Protein AF-A0A127EY31-F1 (afdb_monomer_lite)

pLDDT: mean 77.35, std 19.74, range [36.28, 97.44]

Secondary structure (DSSP, 8-state):
--TTGGGG-TTTHHHHHHHHHHHHHHHHHHTT-GGGS-HHHHHHHHHHHHHHHHHHHHH-SSPPP-S---TT-S--HHHHHHHHHHHHHHTT--HHHHHHHHH--TTSS----------------------

Structure (mmCIF, N/CA/C/O backbone):
data_AF-A0A127EY31-F1
#
_entry.id   AF-A0A127EY31-F1
#
loop_
_atom_site.group_PDB
_atom_site.id
_atom_site.type_symbol
_atom_site.label_atom_id
_atom_site.label_alt_id
_atom_site.label_comp_id
_atom_site.label_asym_id
_atom_site.label_entity_id
_atom_site.label_seq_id
_atom_site.pdbx_PDB_ins_code
_atom_site.Cartn_x
_atom_site.Cartn_y
_atom_site.Cartn_z
_atom_site.occupancy
_atom_site.B_iso_or_equiv
_atom_site.auth_seq_id
_atom_site.auth_comp_id
_atom_site.auth_asym_id
_atom_site.auth_atom_id
_atom_site.pdbx_PDB_model_num
ATOM 1 N N . MET A 1 1 ? -8.686 -14.228 -26.913 1.00 45.06 1 MET A N 1
ATOM 2 C CA . MET A 1 1 ? -8.508 -15.195 -25.807 1.00 45.06 1 MET A CA 1
ATOM 3 C C . MET A 1 1 ? -9.854 -15.848 -25.547 1.00 45.06 1 MET A C 1
ATOM 5 O O . MET A 1 1 ? -10.842 -15.126 -25.469 1.00 45.06 1 MET A O 1
ATOM 9 N N . SER A 1 2 ? -9.914 -17.181 -25.568 1.00 49.81 2 SER A N 1
ATOM 10 C CA . SER A 1 2 ? -11.176 -17.935 -25.539 1.00 49.81 2 SER A CA 1
ATOM 11 C C . SER A 1 2 ? -11.765 -17.971 -24.125 1.00 49.81 2 SER A C 1
ATOM 13 O O . SER A 1 2 ? -11.029 -17.966 -23.142 1.00 49.81 2 SER A O 1
ATOM 15 N N . SER A 1 3 ? -13.094 -18.030 -24.013 1.00 48.47 3 SER A N 1
ATOM 16 C CA . SER A 1 3 ? -13.848 -18.025 -22.746 1.00 48.47 3 SER A CA 1
ATOM 17 C C . SER A 1 3 ? -13.476 -19.166 -21.783 1.00 48.47 3 SER A C 1
ATOM 19 O O . SER A 1 3 ? -13.804 -19.091 -20.602 1.00 48.47 3 SER A O 1
ATOM 21 N N . SER A 1 4 ? -12.804 -20.208 -22.277 1.00 48.50 4 SER A N 1
ATOM 22 C CA . SER A 1 4 ? -12.342 -21.366 -21.504 1.00 48.50 4 SER A CA 1
ATOM 23 C C . SER A 1 4 ? -11.064 -21.093 -20.698 1.00 48.50 4 SER A C 1
ATOM 25 O O . SER A 1 4 ? -10.891 -21.704 -19.650 1.00 48.50 4 SER A O 1
ATOM 27 N N . ASP A 1 5 ? -10.217 -20.141 -21.119 1.00 52.72 5 ASP A N 1
ATOM 28 C CA . ASP A 1 5 ? -8.952 -19.826 -20.426 1.00 52.72 5 ASP A CA 1
ATOM 29 C C . ASP A 1 5 ? -9.183 -19.057 -19.116 1.00 52.72 5 ASP A C 1
ATOM 31 O O . ASP A 1 5 ? -8.444 -19.222 -18.153 1.00 52.72 5 ASP A O 1
ATOM 35 N N . ARG A 1 6 ? -10.255 -18.254 -19.033 1.00 55.06 6 ARG A N 1
ATOM 36 C CA . ARG A 1 6 ? -10.594 -17.498 -17.809 1.00 55.06 6 ARG A CA 1
ATOM 37 C C . ARG A 1 6 ? -11.181 -18.377 -16.699 1.00 55.06 6 ARG A C 1
ATOM 39 O O . ARG A 1 6 ? -11.221 -17.950 -15.552 1.00 55.06 6 ARG A O 1
ATOM 46 N N . ALA A 1 7 ? -11.671 -19.572 -17.034 1.00 54.75 7 ALA A N 1
ATOM 47 C CA . ALA A 1 7 ? -12.274 -20.494 -16.071 1.00 54.75 7 ALA A CA 1
ATOM 48 C C . ALA A 1 7 ? -11.231 -21.304 -15.279 1.00 54.75 7 ALA A C 1
ATOM 50 O O . ALA A 1 7 ? -11.574 -21.859 -14.238 1.00 54.75 7 ALA A O 1
ATOM 51 N N . ASN A 1 8 ? -9.979 -21.355 -15.751 1.00 61.09 8 ASN A N 1
ATOM 52 C CA . ASN A 1 8 ? -8.882 -22.106 -15.136 1.00 61.09 8 ASN A CA 1
ATOM 53 C C . ASN A 1 8 ? -7.621 -21.244 -14.958 1.00 61.09 8 ASN A C 1
ATOM 55 O O . ASN A 1 8 ? -6.500 -21.724 -15.121 1.00 61.09 8 ASN A O 1
ATOM 59 N N . ASP A 1 9 ? -7.809 -19.957 -14.667 1.00 81.75 9 ASP A N 1
ATOM 60 C CA . ASP A 1 9 ? -6.711 -19.095 -14.245 1.00 81.75 9 ASP A CA 1
ATOM 61 C C . ASP A 1 9 ? -6.348 -19.440 -12.794 1.00 81.75 9 ASP A C 1
ATOM 63 O O . ASP A 1 9 ? -7.084 -19.101 -11.862 1.00 81.75 9 ASP A O 1
ATOM 67 N N . GLU A 1 10 ? -5.218 -20.130 -12.618 1.00 86.88 10 GLU A N 1
ATOM 68 C CA . GLU A 1 10 ? -4.653 -20.499 -11.313 1.00 86.88 10 GLU A CA 1
ATOM 69 C C . GLU A 1 10 ? -4.522 -19.286 -10.378 1.00 86.88 10 GLU A C 1
ATOM 71 O O . GLU A 1 10 ? -4.678 -19.417 -9.163 1.00 86.88 10 GLU A O 1
ATOM 76 N N . PHE A 1 11 ? -4.318 -18.091 -10.938 1.00 88.75 11 PHE A N 1
ATOM 77 C CA . PHE A 1 11 ? -4.133 -16.847 -10.197 1.00 88.75 11 PHE A CA 1
ATOM 78 C C . PHE A 1 11 ? -5.355 -15.923 -10.240 1.00 88.75 11 PHE A C 1
ATOM 80 O O . PHE A 1 11 ? -5.357 -14.886 -9.580 1.00 88.75 11 PHE A O 1
ATOM 87 N N . GLY A 1 12 ? -6.445 -16.315 -10.907 1.00 86.94 12 GLY A N 1
ATOM 88 C CA . GLY A 1 12 ? -7.659 -15.496 -11.040 1.00 86.94 12 GLY A CA 1
ATOM 89 C C . GLY A 1 12 ? -8.379 -15.220 -9.711 1.00 86.94 12 GLY A C 1
ATOM 90 O O . GLY A 1 12 ? -9.253 -14.357 -9.625 1.00 86.94 12 GLY A O 1
ATOM 91 N N . TRP A 1 13 ? -8.019 -15.930 -8.637 1.00 92.19 13 TRP A N 1
ATOM 92 C CA . TRP A 1 13 ? -8.488 -15.617 -7.287 1.00 92.19 13 TRP A CA 1
ATOM 93 C C . TRP A 1 13 ? -7.905 -14.303 -6.745 1.00 92.19 13 TRP A C 1
ATOM 95 O O . TRP A 1 13 ? -8.558 -13.683 -5.906 1.00 92.19 13 TRP A O 1
ATOM 105 N N . ILE A 1 14 ? -6.733 -13.864 -7.230 1.00 93.31 14 ILE A N 1
ATOM 106 C CA . ILE A 1 14 ? -6.067 -12.628 -6.795 1.00 93.31 14 ILE A CA 1
ATOM 107 C C . ILE A 1 14 ? -6.946 -11.418 -7.111 1.00 93.31 14 ILE A C 1
ATOM 109 O O . ILE A 1 14 ? -7.093 -10.549 -6.258 1.00 93.31 14 ILE A O 1
ATOM 113 N N . ASP A 1 15 ? -7.605 -11.394 -8.273 1.00 91.62 15 ASP A N 1
ATOM 114 C CA . ASP A 1 15 ? -8.522 -10.310 -8.648 1.00 91.62 15 ASP A CA 1
ATOM 115 C C . ASP A 1 15 ? -9.694 -10.184 -7.661 1.00 91.62 15 ASP A C 1
ATOM 117 O O . ASP A 1 15 ? -10.058 -9.083 -7.245 1.00 91.62 15 ASP A O 1
ATOM 121 N N . ARG A 1 16 ? -10.273 -11.320 -7.241 1.00 91.25 16 ARG A N 1
ATOM 122 C CA . ARG A 1 16 ? -11.354 -11.333 -6.240 1.00 91.25 16 ARG A CA 1
ATOM 123 C C . ARG A 1 16 ? -10.848 -10.896 -4.871 1.00 91.25 16 ARG A C 1
ATOM 125 O O . ARG A 1 16 ? -11.464 -10.044 -4.239 1.00 91.25 16 ARG A O 1
ATOM 132 N N . TYR A 1 17 ? -9.709 -11.442 -4.448 1.00 93.44 17 TYR A N 1
ATOM 133 C CA . TYR A 1 17 ? -9.074 -11.072 -3.188 1.00 93.44 17 TYR A CA 1
ATOM 134 C C . TYR A 1 17 ? -8.741 -9.577 -3.139 1.00 93.44 17 TYR A C 1
ATOM 136 O O . TYR A 1 17 ? -9.013 -8.939 -2.131 1.00 93.44 17 TYR A O 1
ATOM 144 N N . ALA A 1 18 ? -8.223 -8.997 -4.225 1.00 93.56 18 ALA A N 1
ATOM 145 C CA . ALA A 1 18 ? -7.901 -7.576 -4.307 1.00 93.56 18 ALA A CA 1
ATOM 146 C C . ALA A 1 18 ? -9.149 -6.695 -4.150 1.00 93.56 18 ALA A C 1
ATOM 148 O O . ALA A 1 18 ? -9.120 -5.731 -3.387 1.00 93.56 18 ALA A O 1
ATOM 149 N N . ALA A 1 19 ? -10.256 -7.044 -4.815 1.00 91.81 19 ALA A N 1
ATOM 150 C CA . ALA A 1 19 ? -11.518 -6.317 -4.676 1.00 91.81 19 ALA A CA 1
ATOM 151 C C . ALA A 1 19 ? -12.079 -6.398 -3.243 1.00 91.81 19 ALA A C 1
ATOM 153 O O . ALA A 1 19 ? -12.504 -5.387 -2.678 1.00 91.81 19 ALA A O 1
ATOM 154 N N . ASP A 1 20 ? -12.047 -7.588 -2.638 1.00 94.88 20 ASP A N 1
ATOM 155 C CA . ASP A 1 20 ? -12.517 -7.806 -1.269 1.00 94.88 20 ASP A CA 1
ATOM 156 C C . ASP A 1 20 ? -11.636 -7.100 -0.234 1.00 94.88 20 ASP A C 1
ATOM 158 O O . ASP A 1 20 ? -12.159 -6.475 0.694 1.00 94.88 20 ASP A O 1
ATOM 162 N N . LEU A 1 21 ? -10.315 -7.163 -0.411 1.00 94.88 21 LEU A N 1
ATOM 163 C CA . LEU A 1 21 ? -9.335 -6.492 0.433 1.00 94.88 21 LEU A CA 1
ATOM 164 C C . LEU A 1 21 ? -9.511 -4.977 0.369 1.00 94.88 21 LEU A C 1
ATOM 166 O O . LEU A 1 21 ? -9.604 -4.348 1.416 1.00 94.88 21 LEU A O 1
ATOM 170 N N . HIS A 1 22 ? -9.597 -4.400 -0.831 1.00 92.44 22 HIS A N 1
ATOM 171 C CA . HIS A 1 22 ? -9.744 -2.954 -1.023 1.00 92.44 22 HIS A CA 1
ATOM 172 C C . HIS A 1 22 ? -11.009 -2.416 -0.343 1.00 92.44 22 HIS A C 1
ATOM 174 O O . HIS A 1 22 ? -10.942 -1.484 0.458 1.00 92.44 22 HIS A O 1
ATOM 180 N N . ARG A 1 23 ? -12.153 -3.081 -0.561 1.00 92.06 23 ARG A N 1
ATOM 181 C CA . ARG A 1 23 ? -13.416 -2.752 0.117 1.00 92.06 23 ARG A CA 1
ATOM 182 C C . ARG A 1 23 ? -13.299 -2.863 1.639 1.00 92.06 23 ARG A C 1
ATOM 184 O O . ARG A 1 23 ? -13.710 -1.955 2.354 1.00 92.06 23 ARG A O 1
ATOM 191 N N . SER A 1 24 ? -12.748 -3.968 2.140 1.00 95.12 24 SER A N 1
ATOM 192 C CA . SER A 1 24 ? -12.653 -4.210 3.586 1.00 95.12 24 SER A CA 1
ATOM 193 C C . SER A 1 24 ? -11.684 -3.240 4.267 1.00 95.12 24 SER A C 1
ATOM 195 O O . SER A 1 24 ? -11.950 -2.784 5.376 1.00 95.12 24 SER A O 1
ATOM 197 N N . ALA A 1 25 ? -10.576 -2.898 3.603 1.00 93.25 25 ALA A N 1
ATOM 198 C CA . ALA A 1 25 ? -9.601 -1.930 4.089 1.00 93.25 25 ALA A CA 1
ATOM 199 C C . ALA A 1 25 ? -10.224 -0.537 4.217 1.00 93.25 25 ALA A C 1
ATOM 201 O O . ALA A 1 25 ? -10.067 0.098 5.258 1.00 93.25 25 ALA A O 1
ATOM 202 N N . LYS A 1 26 ? -10.998 -0.108 3.212 1.00 91.56 26 LYS A N 1
ATOM 203 C CA . LYS A 1 26 ? -11.758 1.144 3.263 1.00 91.56 26 LYS A CA 1
ATOM 204 C C . LYS A 1 26 ? -12.682 1.193 4.480 1.00 91.56 26 LYS A C 1
ATOM 206 O O . LYS A 1 26 ? -12.574 2.103 5.297 1.00 91.56 26 LYS A O 1
ATOM 211 N N . GLU A 1 27 ? -13.510 0.165 4.665 1.00 93.75 27 GLU A N 1
ATOM 212 C CA . GLU A 1 27 ? -14.422 0.100 5.812 1.00 93.75 27 GLU A CA 1
ATOM 213 C C . GLU A 1 27 ? -13.693 0.104 7.165 1.00 93.75 27 GLU A C 1
ATOM 215 O O . GLU A 1 27 ? -14.172 0.712 8.122 1.00 93.75 27 GLU A O 1
ATOM 220 N N . LEU A 1 28 ? -12.556 -0.590 7.279 1.00 94.75 28 LEU A N 1
ATOM 221 C CA . LEU A 1 28 ? -11.765 -0.620 8.512 1.00 94.75 28 LEU A CA 1
ATOM 222 C C . LEU A 1 28 ? -11.176 0.753 8.839 1.00 94.75 28 LEU A C 1
ATOM 224 O O . LEU A 1 28 ? -11.196 1.154 10.003 1.00 94.75 28 LEU A O 1
ATOM 228 N N . VAL A 1 29 ? -10.665 1.470 7.837 1.00 92.12 29 VAL A N 1
ATOM 229 C CA . VAL A 1 29 ? -10.109 2.819 8.014 1.00 92.12 29 VAL A CA 1
ATOM 230 C C . VAL A 1 29 ? -11.207 3.803 8.413 1.00 92.12 29 VAL A C 1
ATOM 232 O O . VAL A 1 29 ? -11.039 4.518 9.400 1.00 92.12 29 VAL A O 1
ATOM 235 N N . GLU A 1 30 ? -12.359 3.780 7.738 1.00 92.19 30 GLU A N 1
ATOM 236 C CA . GLU A 1 30 ? -13.516 4.627 8.070 1.00 92.19 30 GLU A CA 1
ATOM 237 C C . GLU A 1 30 ? -14.024 4.399 9.502 1.00 92.19 30 GLU A C 1
ATOM 239 O O . GLU A 1 30 ? -14.429 5.341 10.184 1.00 92.19 30 GLU A O 1
ATOM 244 N N . LYS A 1 31 ? -13.972 3.151 9.986 1.00 95.62 31 LYS A N 1
ATOM 245 C CA . LYS A 1 31 ? -14.371 2.781 11.354 1.00 95.62 31 LYS A CA 1
ATOM 246 C C . LYS A 1 31 ? -13.273 3.025 12.400 1.00 95.62 31 LYS A C 1
ATOM 248 O O . LYS A 1 31 ? -13.534 2.855 13.588 1.00 95.62 31 LYS A O 1
ATOM 253 N N . GLY A 1 32 ? -12.056 3.403 11.997 1.00 96.00 32 GLY A N 1
ATOM 254 C CA . GLY A 1 32 ? -10.907 3.532 12.903 1.00 96.00 32 GLY A CA 1
ATOM 255 C C . GLY A 1 32 ? -10.415 2.191 13.468 1.00 96.00 32 GLY A C 1
ATOM 256 O O . GLY A 1 32 ? -9.791 2.143 14.524 1.00 96.00 32 GLY A O 1
ATOM 257 N N . GLU A 1 33 ? -10.697 1.091 12.773 1.00 97.06 33 GLU A N 1
ATOM 258 C CA . GLU A 1 33 ? -10.447 -0.284 13.212 1.00 97.06 33 GLU A CA 1
ATOM 259 C C . GLU A 1 33 ? -9.234 -0.931 12.517 1.00 97.06 33 GLU A C 1
ATOM 261 O O . GLU A 1 33 ? -9.063 -2.150 12.562 1.00 97.06 33 GLU A O 1
ATOM 266 N N . ALA A 1 34 ? -8.364 -0.136 11.889 1.00 93.50 34 ALA A N 1
ATOM 267 C CA . ALA A 1 34 ? -7.197 -0.635 11.154 1.00 93.50 34 ALA A CA 1
ATOM 268 C C . ALA A 1 34 ? -6.290 -1.565 11.992 1.00 93.50 34 ALA A C 1
ATOM 270 O O . ALA A 1 34 ? -5.751 -2.532 11.462 1.00 93.50 34 ALA A O 1
ATOM 271 N N . ALA A 1 35 ? -6.210 -1.351 13.312 1.00 95.19 35 ALA A N 1
ATOM 272 C CA . ALA A 1 35 ? -5.447 -2.186 14.249 1.00 95.19 35 ALA A CA 1
ATOM 273 C C . ALA A 1 35 ? -5.933 -3.649 14.359 1.00 95.19 35 ALA A C 1
ATOM 275 O O . ALA A 1 35 ? -5.293 -4.469 15.014 1.00 95.19 35 ALA A O 1
ATOM 276 N N . ARG A 1 36 ? -7.079 -3.994 13.755 1.00 95.69 36 ARG A N 1
ATOM 277 C CA . ARG A 1 36 ? -7.575 -5.378 13.676 1.00 95.69 36 ARG A CA 1
ATOM 278 C C . ARG A 1 36 ? -6.799 -6.228 12.670 1.00 95.69 36 ARG A C 1
ATOM 280 O O . ARG A 1 36 ? -6.861 -7.454 12.754 1.00 95.69 36 ARG A O 1
ATOM 287 N N . VAL A 1 37 ? -6.120 -5.601 11.711 1.00 96.75 37 VAL A N 1
ATOM 288 C CA . VAL A 1 37 ? -5.232 -6.283 10.766 1.00 96.75 37 VAL A CA 1
ATOM 289 C C . VAL A 1 37 ? -3.867 -6.413 11.427 1.00 96.75 37 VAL A C 1
ATOM 291 O O . VAL A 1 37 ? -3.347 -5.437 11.957 1.00 96.75 37 VAL A O 1
ATOM 294 N N . SER A 1 38 ? -3.294 -7.616 11.429 1.00 97.38 38 SER A N 1
ATOM 295 C CA . SER A 1 38 ? -1.963 -7.818 11.998 1.00 97.38 38 SER A CA 1
ATOM 296 C C . SER A 1 38 ? -0.881 -7.193 11.118 1.00 97.38 38 SER A C 1
ATOM 298 O O . SER A 1 38 ? -0.973 -7.232 9.888 1.00 97.38 38 SER A O 1
ATOM 300 N N . ASP A 1 39 ? 0.186 -6.708 11.753 1.00 96.06 39 ASP A N 1
ATOM 301 C CA . ASP A 1 39 ? 1.354 -6.149 11.061 1.00 96.06 39 ASP A CA 1
ATOM 302 C C . ASP A 1 39 ? 1.943 -7.145 10.047 1.00 96.06 39 ASP A C 1
ATOM 304 O O . ASP A 1 39 ? 2.268 -6.775 8.923 1.00 96.06 39 ASP A O 1
ATOM 308 N N . GLU A 1 40 ? 1.991 -8.434 10.404 1.00 97.44 40 GLU A N 1
ATOM 309 C CA . GLU A 1 40 ? 2.458 -9.508 9.518 1.00 97.44 40 GLU A CA 1
ATOM 310 C C . GLU A 1 40 ? 1.588 -9.645 8.258 1.00 97.44 40 GLU A C 1
ATOM 312 O O . GLU A 1 40 ? 2.110 -9.767 7.151 1.00 97.44 40 GLU A O 1
ATOM 317 N N . ALA A 1 41 ? 0.257 -9.596 8.397 1.00 96.81 41 ALA A N 1
ATOM 318 C CA . ALA A 1 41 ? -0.635 -9.682 7.244 1.00 96.81 41 ALA A CA 1
ATOM 319 C C . ALA A 1 41 ? -0.459 -8.465 6.327 1.00 96.81 41 ALA A C 1
ATOM 321 O O . ALA 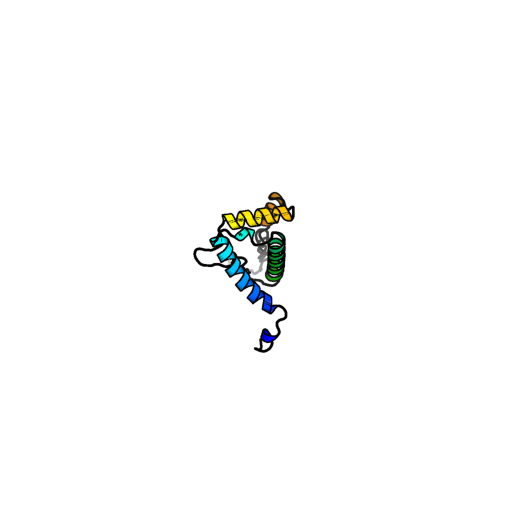A 1 41 ? -0.390 -8.614 5.106 1.00 96.81 41 ALA A O 1
ATOM 322 N N . LEU A 1 42 ? -0.328 -7.269 6.909 1.00 95.81 42 LEU A N 1
ATOM 323 C CA . LEU A 1 42 ? -0.087 -6.045 6.151 1.00 95.81 42 LEU A CA 1
ATOM 324 C C . LEU A 1 42 ? 1.261 -6.093 5.411 1.00 95.81 42 LEU A C 1
ATOM 326 O O . LEU A 1 42 ? 1.320 -5.769 4.224 1.00 95.81 42 LEU A O 1
ATOM 330 N N . ALA A 1 43 ? 2.322 -6.570 6.066 1.00 95.88 43 ALA A N 1
ATOM 331 C CA . ALA A 1 43 ? 3.644 -6.726 5.464 1.00 95.88 43 ALA A CA 1
ATOM 332 C C . ALA A 1 43 ? 3.635 -7.710 4.281 1.00 95.88 43 ALA A C 1
ATOM 334 O O . ALA A 1 43 ? 4.221 -7.428 3.229 1.00 95.88 43 ALA A O 1
ATOM 335 N N . GLN A 1 44 ? 2.930 -8.839 4.410 1.00 97.00 44 GLN A N 1
ATOM 336 C CA . GLN A 1 44 ? 2.768 -9.815 3.327 1.00 97.00 44 GLN A CA 1
ATOM 337 C C . GLN A 1 44 ? 2.017 -9.221 2.130 1.00 97.00 44 GLN A C 1
ATOM 339 O O . GLN A 1 44 ? 2.456 -9.390 0.989 1.00 97.00 44 GLN A O 1
ATOM 344 N N . ILE A 1 45 ? 0.928 -8.486 2.384 1.00 95.88 45 ILE A N 1
ATOM 345 C CA . ILE A 1 45 ? 0.138 -7.804 1.350 1.00 95.88 45 ILE A CA 1
ATOM 346 C C . ILE A 1 45 ? 1.004 -6.799 0.589 1.00 95.88 45 ILE A C 1
ATOM 348 O O . ILE A 1 45 ? 1.077 -6.863 -0.639 1.00 95.88 45 ILE A O 1
ATOM 352 N N . ILE A 1 46 ? 1.694 -5.903 1.303 1.00 95.12 46 ILE A N 1
ATOM 353 C CA . ILE A 1 46 ? 2.547 -4.876 0.689 1.00 95.12 46 ILE A CA 1
ATOM 354 C C . ILE A 1 46 ? 3.664 -5.534 -0.124 1.00 95.12 46 ILE A C 1
ATOM 356 O O . ILE A 1 46 ? 3.883 -5.174 -1.280 1.00 95.12 46 ILE A O 1
ATOM 360 N N . THR A 1 47 ? 4.329 -6.548 0.432 1.00 96.12 47 THR A N 1
ATOM 361 C CA . THR A 1 47 ? 5.411 -7.264 -0.259 1.00 96.12 47 THR A CA 1
ATOM 362 C C . THR A 1 47 ? 4.924 -7.902 -1.560 1.00 96.12 47 THR A C 1
ATOM 364 O O . THR A 1 47 ? 5.582 -7.775 -2.596 1.00 96.12 47 THR A O 1
ATOM 367 N N . ALA A 1 48 ? 3.773 -8.579 -1.531 1.00 96.44 48 ALA A N 1
ATOM 368 C CA . ALA A 1 48 ? 3.189 -9.192 -2.718 1.00 96.44 48 ALA A CA 1
ATOM 369 C C . ALA A 1 48 ? 2.792 -8.134 -3.760 1.00 96.44 48 ALA A C 1
ATOM 371 O O . ALA A 1 48 ? 3.134 -8.279 -4.935 1.00 96.44 48 ALA A O 1
ATOM 372 N N . ALA A 1 49 ? 2.138 -7.051 -3.328 1.00 94.94 49 ALA A N 1
ATOM 373 C CA . ALA A 1 49 ? 1.697 -5.966 -4.199 1.00 94.94 49 ALA A CA 1
ATOM 374 C C . ALA A 1 49 ? 2.875 -5.277 -4.902 1.00 94.94 49 ALA A C 1
ATOM 376 O O . ALA A 1 49 ? 2.851 -5.121 -6.122 1.00 94.94 49 ALA A O 1
ATOM 377 N N . VAL A 1 50 ? 3.936 -4.933 -4.165 1.00 94.75 50 VAL A N 1
ATOM 378 C CA . VAL A 1 50 ? 5.140 -4.295 -4.721 1.00 94.75 50 VAL A CA 1
ATOM 379 C C . VAL A 1 50 ? 5.828 -5.209 -5.732 1.00 94.75 50 VAL A C 1
ATOM 381 O O . VAL A 1 50 ? 6.174 -4.761 -6.825 1.00 94.75 50 VAL A O 1
ATOM 384 N N . ARG A 1 51 ? 5.994 -6.501 -5.414 1.00 95.12 51 ARG A N 1
ATOM 385 C CA . ARG A 1 51 ? 6.611 -7.474 -6.332 1.00 95.12 51 ARG A CA 1
ATOM 386 C C . ARG A 1 51 ? 5.803 -7.644 -7.613 1.00 95.12 51 ARG A C 1
ATOM 388 O O . ARG A 1 51 ? 6.382 -7.648 -8.697 1.00 95.12 51 ARG A O 1
ATOM 395 N N . LEU A 1 52 ? 4.482 -7.766 -7.489 1.00 94.12 52 LEU A N 1
ATOM 396 C CA . LEU A 1 52 ? 3.593 -7.913 -8.636 1.00 94.12 52 LEU A CA 1
ATOM 397 C C . LEU A 1 52 ? 3.589 -6.648 -9.502 1.00 94.12 52 LEU A C 1
ATOM 399 O O . LEU A 1 52 ? 3.681 -6.740 -10.723 1.00 94.12 52 LEU A O 1
ATOM 403 N N . TYR A 1 53 ? 3.525 -5.472 -8.875 1.00 93.31 53 TYR A N 1
ATOM 404 C CA . TYR A 1 53 ? 3.560 -4.190 -9.571 1.00 93.31 53 TYR A CA 1
ATOM 405 C C . TYR A 1 53 ? 4.879 -3.980 -10.319 1.00 93.31 53 TYR A C 1
ATOM 407 O O . TYR A 1 53 ? 4.856 -3.591 -11.487 1.00 93.31 53 TYR A O 1
ATOM 415 N N . TYR A 1 54 ? 6.017 -4.279 -9.683 1.00 93.00 54 TYR A N 1
ATOM 416 C CA . TYR A 1 54 ? 7.331 -4.218 -10.324 1.00 93.00 54 TYR A CA 1
ATOM 417 C C . TYR A 1 54 ? 7.397 -5.149 -11.538 1.00 93.00 54 TYR A C 1
ATOM 419 O O . TYR A 1 54 ? 7.663 -4.689 -12.645 1.00 93.00 54 TYR A O 1
ATOM 427 N N . ALA A 1 55 ? 7.055 -6.430 -11.359 1.00 93.69 55 ALA A N 1
ATOM 428 C CA . ALA A 1 55 ? 7.069 -7.404 -12.448 1.00 93.69 55 ALA A CA 1
ATOM 429 C C . ALA A 1 55 ? 6.159 -6.987 -13.614 1.00 93.69 55 ALA A C 1
ATOM 431 O O . ALA A 1 55 ? 6.533 -7.140 -14.771 1.00 93.69 55 ALA A O 1
ATOM 432 N N . LYS A 1 56 ? 4.978 -6.428 -13.326 1.00 90.81 56 LYS A N 1
ATOM 433 C CA . LYS A 1 56 ? 4.050 -5.958 -14.358 1.00 90.81 56 LYS A CA 1
ATOM 434 C C . LYS A 1 56 ? 4.550 -4.702 -15.073 1.00 90.81 56 LYS A C 1
ATOM 436 O O . LYS A 1 56 ? 4.368 -4.592 -16.279 1.00 90.81 56 LYS A O 1
ATOM 441 N N . SER A 1 57 ? 5.185 -3.782 -14.352 1.00 89.50 57 SER A N 1
ATOM 442 C CA . SER A 1 57 ? 5.725 -2.544 -14.927 1.00 89.50 57 SER A CA 1
ATOM 443 C C . SER A 1 57 ? 6.899 -2.805 -15.872 1.00 89.50 57 SER A C 1
ATOM 445 O O . SER A 1 57 ? 7.025 -2.112 -16.869 1.00 89.50 57 SER A O 1
ATOM 447 N N . GLU A 1 58 ? 7.716 -3.828 -15.605 1.00 90.25 58 GLU A N 1
ATOM 448 C CA . GLU A 1 58 ? 8.803 -4.239 -16.510 1.00 90.25 58 GLU A CA 1
ATOM 449 C C . GLU A 1 58 ? 8.292 -4.903 -17.801 1.00 90.25 58 GLU A C 1
ATOM 451 O O . GLU A 1 58 ? 8.991 -4.927 -18.810 1.00 90.25 58 GLU A O 1
ATOM 456 N N . LEU A 1 59 ? 7.084 -5.476 -17.773 1.00 88.12 59 LEU A N 1
ATOM 457 C CA . LEU A 1 59 ? 6.489 -6.175 -18.917 1.00 88.12 59 LEU A CA 1
ATOM 458 C C . LEU A 1 59 ? 5.661 -5.261 -19.824 1.00 88.12 59 LEU A C 1
ATOM 460 O O . LEU A 1 59 ? 5.365 -5.636 -20.958 1.00 88.12 59 LEU A O 1
ATOM 464 N N . GLU A 1 60 ? 5.223 -4.110 -19.322 1.00 83.38 60 GLU A N 1
ATOM 465 C CA . GLU A 1 60 ? 4.332 -3.210 -20.042 1.00 83.38 60 GLU A CA 1
ATOM 466 C C . GLU A 1 60 ? 5.068 -1.936 -20.478 1.00 83.38 60 GLU A C 1
ATOM 468 O O . GLU A 1 60 ? 5.540 -1.170 -19.649 1.00 83.38 60 GLU A O 1
ATOM 473 N N . ASP A 1 61 ? 5.044 -1.622 -21.779 1.00 79.88 61 ASP A N 1
ATOM 474 C CA . ASP A 1 61 ? 5.573 -0.350 -22.320 1.00 79.88 61 ASP A CA 1
ATOM 475 C C . ASP A 1 61 ? 4.727 0.882 -21.932 1.00 79.88 61 ASP A C 1
ATOM 477 O O . ASP A 1 61 ? 4.991 2.011 -22.355 1.00 79.88 61 ASP A O 1
ATOM 481 N N . ARG A 1 62 ? 3.660 0.678 -21.152 1.00 84.75 62 ARG A N 1
ATOM 482 C CA . ARG A 1 62 ? 2.744 1.723 -20.694 1.00 84.75 62 ARG A CA 1
ATOM 483 C C . ARG A 1 62 ? 2.775 1.834 -19.170 1.00 84.75 62 ARG A C 1
ATOM 485 O O . ARG A 1 62 ? 2.955 0.827 -18.490 1.00 84.75 62 ARG A O 1
ATOM 492 N N . PRO A 1 63 ? 2.472 3.019 -18.611 1.00 82.56 63 PRO A N 1
ATOM 493 C CA . PRO A 1 63 ? 2.296 3.160 -17.174 1.00 82.56 63 PRO A CA 1
ATOM 494 C C . PRO A 1 63 ? 1.207 2.218 -16.639 1.00 82.56 63 PRO A C 1
ATOM 496 O O . PRO A 1 63 ? 0.058 2.233 -17.102 1.00 82.56 63 PRO A O 1
ATOM 499 N N . VAL A 1 64 ? 1.570 1.419 -15.635 1.00 86.56 64 VAL A N 1
ATOM 500 C CA . VAL A 1 64 ? 0.638 0.602 -14.857 1.00 86.56 64 VAL A CA 1
ATOM 501 C C . VAL A 1 64 ? 0.098 1.465 -13.712 1.00 86.56 64 VAL A C 1
ATOM 503 O O . VAL A 1 64 ? 0.883 2.069 -12.984 1.00 86.56 64 VAL A O 1
ATOM 506 N N . PRO A 1 65 ? -1.225 1.568 -13.518 1.00 86.06 65 PRO A N 1
ATOM 507 C CA . PRO A 1 65 ? -1.763 2.309 -12.384 1.00 86.06 65 PRO A CA 1
ATOM 508 C C . PRO A 1 65 ? -1.439 1.579 -11.073 1.00 86.06 65 PRO A C 1
ATOM 510 O O . PRO A 1 65 ? -1.820 0.424 -10.895 1.00 86.06 65 PRO A O 1
ATOM 513 N N . ALA A 1 66 ? -0.751 2.264 -10.155 1.00 86.31 66 ALA A N 1
ATOM 514 C CA . ALA A 1 66 ? -0.422 1.736 -8.828 1.00 86.31 66 ALA A CA 1
ATOM 515 C C . ALA A 1 66 ? -1.537 1.964 -7.793 1.00 86.31 66 ALA A C 1
ATOM 517 O O . ALA A 1 66 ? -1.645 1.212 -6.830 1.00 86.31 66 ALA A O 1
ATOM 518 N N . ILE A 1 67 ? -2.348 3.013 -7.978 1.00 87.94 67 ILE A N 1
ATOM 519 C CA . ILE A 1 67 ? -3.313 3.500 -6.985 1.00 87.94 67 ILE A CA 1
ATOM 520 C C . ILE A 1 67 ? -4.709 3.542 -7.592 1.00 87.94 67 ILE A C 1
ATOM 522 O O . ILE A 1 67 ? -4.927 4.193 -8.618 1.00 87.94 67 ILE A O 1
ATOM 526 N N . VAL A 1 68 ? -5.655 2.877 -6.926 1.00 85.38 68 VAL A N 1
ATOM 527 C CA . VAL A 1 68 ? -7.080 2.928 -7.269 1.00 85.38 68 VAL A CA 1
ATOM 528 C C . VAL A 1 68 ? -7.587 4.355 -7.064 1.00 85.38 68 VAL A C 1
ATOM 530 O O . VAL A 1 68 ? -7.396 4.939 -6.002 1.00 85.38 68 VAL A O 1
ATOM 533 N N . GLN A 1 69 ? -8.216 4.922 -8.092 1.00 80.31 69 GLN A N 1
ATOM 534 C CA . GLN A 1 69 ? -8.803 6.260 -8.046 1.00 80.31 69 GLN A CA 1
ATOM 535 C C . GLN A 1 69 ? -10.307 6.133 -7.760 1.00 80.31 69 GLN A C 1
ATOM 537 O O . GLN A 1 69 ? -11.070 5.764 -8.652 1.00 80.31 69 GLN A O 1
ATOM 542 N N . GLU A 1 70 ? -10.740 6.434 -6.532 1.00 70.88 70 GLU A N 1
ATOM 543 C CA . GLU A 1 70 ? -12.157 6.429 -6.122 1.00 70.88 70 GLU A CA 1
ATOM 544 C C . GLU A 1 70 ? -12.677 7.854 -5.904 1.00 70.88 70 GLU A C 1
ATOM 546 O O . GLU A 1 70 ? -12.999 8.272 -4.793 1.00 70.88 70 GLU A O 1
ATOM 551 N N . GLY A 1 71 ? -12.750 8.644 -6.978 1.00 70.56 71 GLY A N 1
ATOM 552 C CA . GLY A 1 71 ? -13.241 10.022 -6.891 1.00 70.56 71 GLY A CA 1
ATOM 553 C C . GLY A 1 71 ? -12.475 10.840 -5.829 1.00 70.56 71 GLY A C 1
ATOM 554 O O . GLY A 1 71 ? -11.244 10.853 -5.860 1.00 70.56 71 GLY A O 1
ATOM 555 N N . PRO A 1 72 ? -13.152 11.540 -4.897 1.00 60.06 72 PRO A N 1
ATOM 556 C CA . PRO A 1 72 ? -12.481 12.348 -3.875 1.00 60.06 72 PRO A CA 1
ATOM 557 C C . PRO A 1 72 ? -11.810 11.526 -2.758 1.00 60.06 72 PRO A C 1
ATOM 559 O O . PRO A 1 72 ? -10.981 12.075 -2.040 1.00 60.06 72 PRO A O 1
ATOM 562 N N . GLU A 1 73 ? -12.124 10.235 -2.617 1.00 62.59 73 GLU A N 1
ATOM 563 C CA . GLU A 1 73 ? -11.600 9.340 -1.568 1.00 62.59 73 GLU A CA 1
ATOM 564 C C . GLU A 1 73 ? -10.411 8.515 -2.075 1.00 62.59 73 GLU A C 1
ATOM 566 O O . GLU A 1 73 ? -10.306 7.306 -1.881 1.00 62.59 73 GLU A O 1
ATOM 571 N N . THR A 1 74 ? -9.507 9.184 -2.785 1.00 77.94 74 THR A N 1
ATOM 572 C CA . THR A 1 74 ? -8.245 8.586 -3.224 1.00 77.94 74 THR A CA 1
ATOM 57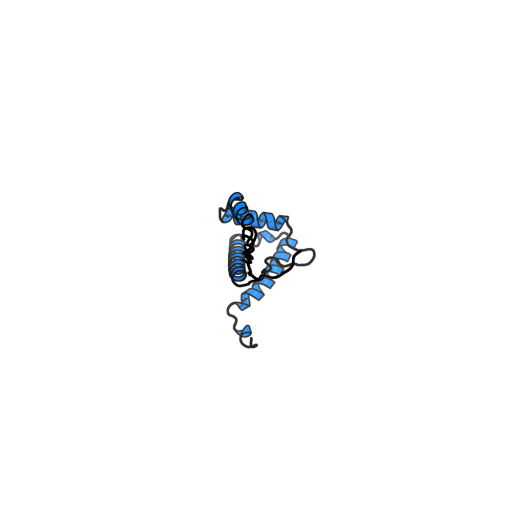3 C C . THR A 1 74 ? -7.197 8.736 -2.120 1.00 77.94 74 THR A C 1
ATOM 575 O O . THR A 1 74 ? -7.261 9.691 -1.345 1.00 77.94 74 THR A O 1
ATOM 578 N N . VAL A 1 75 ? -6.204 7.836 -2.081 1.00 87.06 75 VAL A N 1
ATOM 579 C CA . VAL A 1 75 ? -5.015 7.965 -1.219 1.00 87.06 75 VAL A CA 1
ATOM 580 C C . VAL A 1 75 ? -4.482 9.397 -1.271 1.00 87.06 75 VAL A C 1
ATOM 582 O O . VAL A 1 75 ? -4.142 9.917 -2.339 1.00 87.06 75 VAL A O 1
ATOM 585 N N . THR A 1 76 ? -4.416 10.037 -0.110 1.00 88.69 76 THR A N 1
ATOM 586 C CA . THR A 1 76 ? -3.936 11.407 0.029 1.00 88.69 76 THR A CA 1
ATOM 587 C C . THR A 1 76 ? -2.423 11.476 -0.164 1.00 88.69 76 THR A C 1
ATOM 589 O O . THR A 1 76 ? -1.686 10.510 0.049 1.00 88.69 76 THR A O 1
ATOM 592 N N . ALA A 1 77 ? -1.922 12.662 -0.522 1.00 88.81 77 ALA A N 1
ATOM 593 C CA . ALA A 1 77 ? -0.483 12.887 -0.653 1.00 88.81 77 ALA A CA 1
ATOM 594 C C . ALA A 1 77 ? 0.276 12.549 0.643 1.00 88.81 77 ALA A C 1
ATOM 596 O O . ALA A 1 77 ? 1.376 12.007 0.585 1.00 88.81 77 ALA A O 1
ATOM 597 N N . THR A 1 78 ? -0.317 12.831 1.805 1.00 91.56 78 THR A N 1
ATOM 598 C CA . THR A 1 78 ? 0.288 12.536 3.108 1.00 91.56 78 THR A CA 1
ATOM 599 C C . THR A 1 78 ? 0.356 11.038 3.378 1.00 91.56 78 THR A C 1
ATOM 601 O O . THR A 1 78 ? 1.422 10.557 3.756 1.00 91.56 78 THR A O 1
ATOM 604 N N . GLU A 1 79 ? -0.730 10.294 3.147 1.00 91.12 79 GLU A N 1
ATOM 605 C CA . GLU A 1 79 ? -0.738 8.831 3.303 1.00 91.12 79 GLU A CA 1
ATOM 606 C C . GLU A 1 79 ? 0.312 8.177 2.407 1.00 91.12 79 GLU A C 1
ATOM 608 O O . GLU A 1 79 ? 1.084 7.340 2.871 1.00 91.12 79 GLU A O 1
ATOM 613 N N . MET A 1 80 ? 0.404 8.626 1.152 1.00 91.50 80 MET A N 1
ATOM 614 C CA . MET A 1 80 ? 1.416 8.144 0.216 1.00 91.50 80 MET A CA 1
ATOM 615 C C . MET A 1 80 ? 2.836 8.395 0.731 1.00 91.50 80 MET A C 1
ATOM 617 O O . MET A 1 80 ? 3.678 7.500 0.730 1.00 91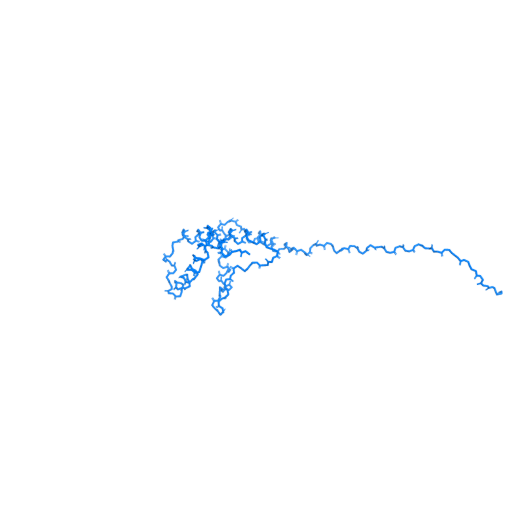.50 80 MET A O 1
ATOM 621 N N . LEU A 1 81 ? 3.114 9.619 1.182 1.00 91.12 81 LEU A N 1
ATOM 622 C CA . LEU A 1 81 ? 4.455 10.022 1.596 1.00 91.12 81 LEU A CA 1
ATOM 623 C C . LEU A 1 81 ? 4.898 9.289 2.868 1.00 91.12 81 LEU A C 1
ATOM 625 O O . LEU A 1 81 ? 6.053 8.875 2.956 1.00 91.12 81 LEU A O 1
ATOM 629 N N . VAL A 1 82 ? 3.981 9.076 3.817 1.00 93.81 82 VAL A N 1
ATOM 630 C CA . VAL A 1 82 ? 4.228 8.253 5.009 1.00 93.81 82 VAL A CA 1
ATOM 631 C C . VAL A 1 82 ? 4.497 6.803 4.611 1.00 93.81 82 VAL A C 1
ATOM 633 O O . VAL A 1 82 ? 5.552 6.282 4.963 1.00 93.81 82 VAL A O 1
ATOM 636 N N . ALA A 1 83 ? 3.616 6.178 3.822 1.00 92.44 83 ALA A N 1
ATOM 637 C CA . ALA A 1 83 ? 3.767 4.779 3.420 1.00 92.44 83 ALA A CA 1
ATOM 638 C C . ALA A 1 83 ? 5.103 4.523 2.703 1.00 92.44 83 ALA A C 1
ATOM 640 O O . ALA A 1 83 ? 5.856 3.629 3.087 1.00 92.44 83 ALA A O 1
ATOM 641 N N . VAL A 1 84 ? 5.444 5.355 1.714 1.00 91.19 84 VAL A N 1
ATOM 642 C CA . VAL A 1 84 ? 6.715 5.246 0.982 1.00 91.19 84 VAL A CA 1
ATOM 643 C C . VAL A 1 84 ? 7.912 5.452 1.912 1.00 91.19 84 VAL A C 1
ATOM 645 O O . VAL A 1 84 ? 8.885 4.710 1.816 1.00 91.19 84 VAL A O 1
ATOM 648 N N . SER A 1 85 ? 7.862 6.426 2.827 1.00 90.25 85 SER A N 1
ATOM 649 C CA . SER A 1 85 ? 8.979 6.691 3.746 1.00 90.25 85 SER A CA 1
ATOM 650 C C . SER A 1 85 ? 9.255 5.516 4.685 1.00 90.25 85 SER A C 1
ATOM 652 O O . SER A 1 85 ? 10.419 5.184 4.913 1.00 90.25 85 SER A O 1
ATOM 654 N N . GLU A 1 86 ? 8.205 4.883 5.212 1.00 92.88 86 GLU A N 1
ATOM 655 C CA . GLU A 1 86 ? 8.337 3.695 6.063 1.00 92.88 86 GLU A CA 1
ATOM 656 C C . GLU A 1 86 ? 8.874 2.502 5.265 1.00 92.88 86 GLU A C 1
ATOM 658 O O . GLU A 1 86 ? 9.858 1.891 5.673 1.00 92.88 86 GLU A O 1
ATOM 663 N N . MET A 1 87 ? 8.342 2.248 4.065 1.00 92.19 87 MET A N 1
ATOM 664 C CA . MET A 1 87 ? 8.846 1.177 3.198 1.00 92.19 87 MET A CA 1
ATOM 665 C C . MET A 1 87 ? 10.328 1.348 2.844 1.00 92.19 87 MET A C 1
ATOM 667 O O . MET A 1 87 ? 11.079 0.374 2.831 1.00 92.19 87 MET A O 1
ATOM 671 N N . LEU A 1 88 ? 10.768 2.577 2.554 1.00 90.75 88 LEU A N 1
ATOM 672 C CA . LEU A 1 88 ? 12.177 2.871 2.285 1.00 90.75 88 LEU A CA 1
ATOM 673 C C . LEU A 1 88 ? 13.056 2.595 3.506 1.00 90.75 88 LEU A C 1
ATOM 675 O O . LEU A 1 88 ? 14.157 2.064 3.360 1.00 90.75 88 LEU A O 1
ATOM 679 N N . ARG A 1 89 ? 12.564 2.915 4.707 1.00 88.81 89 ARG A N 1
ATOM 680 C CA . ARG A 1 89 ? 13.263 2.615 5.958 1.00 88.81 89 ARG A C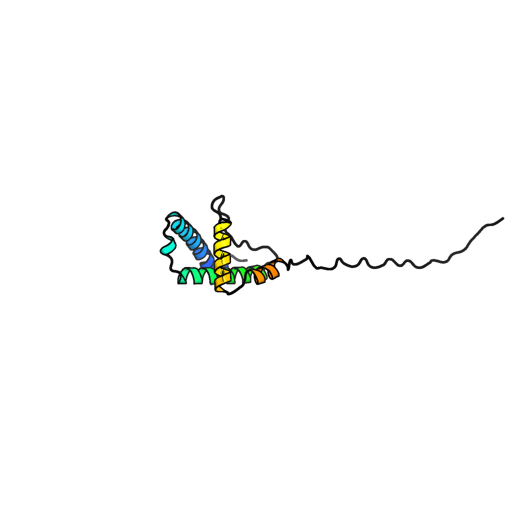A 1
ATOM 681 C C . ARG A 1 89 ? 13.391 1.110 6.180 1.00 88.81 89 ARG A C 1
ATOM 683 O O . ARG A 1 89 ? 14.479 0.669 6.542 1.00 88.81 89 ARG A O 1
ATOM 690 N N . ASP A 1 90 ? 12.345 0.339 5.895 1.00 92.62 90 ASP A N 1
ATOM 691 C CA . ASP A 1 90 ? 12.356 -1.123 6.031 1.00 92.62 90 ASP A CA 1
ATOM 692 C C . ASP A 1 90 ? 13.414 -1.778 5.133 1.00 92.62 90 ASP A C 1
ATOM 694 O O . ASP A 1 90 ? 14.142 -2.680 5.557 1.00 92.62 90 ASP A O 1
ATOM 698 N N . VAL A 1 91 ? 13.579 -1.280 3.904 1.00 90.81 91 VAL A N 1
ATOM 699 C CA . VAL A 1 91 ? 14.618 -1.768 2.979 1.00 90.81 91 VAL A CA 1
ATOM 700 C C . VAL A 1 91 ? 15.977 -1.084 3.165 1.00 90.81 91 VAL A C 1
ATOM 702 O O . VAL A 1 91 ? 16.889 -1.320 2.376 1.00 90.81 91 VAL A O 1
ATOM 705 N N . HIS A 1 92 ? 16.129 -0.267 4.212 1.00 89.25 92 HIS A N 1
ATOM 706 C CA . HIS A 1 92 ? 17.349 0.474 4.539 1.00 89.25 92 HIS A CA 1
ATOM 707 C C . HIS A 1 92 ? 17.838 1.400 3.409 1.00 89.25 92 HIS A C 1
ATOM 709 O O . HIS A 1 92 ? 19.034 1.671 3.309 1.00 89.25 92 HIS A O 1
ATOM 715 N N . LEU A 1 93 ? 16.922 1.911 2.575 1.00 86.00 93 LEU A N 1
ATOM 716 C CA . LEU A 1 93 ? 17.250 2.848 1.503 1.00 86.00 93 LEU A CA 1
ATOM 717 C C . LEU A 1 93 ? 17.193 4.286 2.025 1.00 86.00 93 LEU A C 1
ATOM 719 O O . LEU A 1 93 ? 16.154 4.782 2.468 1.00 86.00 93 LEU A O 1
ATOM 723 N N . GLY A 1 94 ? 18.325 4.979 1.954 1.00 79.56 94 GLY A N 1
ATOM 724 C CA . GLY A 1 94 ? 18.427 6.357 2.413 1.00 79.56 94 GLY A CA 1
ATOM 725 C C . GLY A 1 94 ? 17.723 7.343 1.464 1.00 79.56 94 GLY A C 1
ATOM 726 O O . GLY A 1 94 ? 17.776 7.171 0.244 1.00 79.56 94 GLY A O 1
ATOM 727 N N . PRO A 1 95 ? 17.167 8.467 1.963 1.00 72.94 95 PRO A N 1
ATOM 728 C CA . PRO A 1 95 ? 16.592 9.526 1.118 1.00 72.94 95 PRO A CA 1
ATOM 729 C C . PRO A 1 95 ? 17.555 10.064 0.043 1.00 72.94 95 PRO A C 1
ATOM 731 O O . PRO A 1 95 ? 17.139 10.536 -1.013 1.00 72.94 95 PRO A O 1
ATOM 734 N N . MET A 1 96 ? 18.862 9.985 0.303 1.00 77.62 96 MET A N 1
ATOM 735 C CA . MET A 1 96 ? 19.904 10.426 -0.621 1.00 77.62 96 MET A CA 1
ATOM 736 C C . MET A 1 96 ? 20.057 9.485 -1.828 1.00 77.62 96 MET A C 1
ATOM 738 O O . MET A 1 96 ? 20.268 9.952 -2.945 1.00 77.62 96 MET A O 1
ATOM 742 N N . GLU A 1 97 ? 19.896 8.175 -1.623 1.00 75.94 97 GLU A N 1
ATOM 743 C CA . GLU A 1 97 ? 19.934 7.161 -2.687 1.00 75.94 97 GLU A CA 1
ATOM 744 C C . GLU A 1 97 ? 18.710 7.283 -3.597 1.00 75.94 97 GLU A C 1
ATOM 746 O O . GLU A 1 97 ? 18.830 7.228 -4.823 1.00 75.94 97 GLU A O 1
ATOM 751 N N . LEU A 1 98 ? 17.551 7.579 -3.004 1.00 74.75 98 LEU A N 1
ATOM 752 C CA . LEU A 1 98 ? 16.329 7.899 -3.736 1.00 74.75 98 LEU A CA 1
ATOM 753 C C . LEU A 1 98 ? 16.516 9.129 -4.644 1.00 74.75 98 LEU A C 1
ATOM 755 O O . LEU A 1 98 ? 16.120 9.121 -5.810 1.00 74.75 98 LEU A O 1
ATOM 759 N N . GLY A 1 99 ? 17.189 10.172 -4.146 1.00 76.75 99 GLY A N 1
ATOM 760 C CA . GLY A 1 99 ? 17.515 11.365 -4.931 1.00 76.75 99 GLY A CA 1
ATOM 761 C C . GLY A 1 99 ? 18.387 11.082 -6.164 1.00 76.75 99 GLY A C 1
ATOM 762 O O . GLY A 1 99 ? 18.258 11.773 -7.175 1.00 76.75 99 GLY A O 1
ATOM 763 N N . LEU A 1 100 ? 19.243 10.055 -6.124 1.00 75.44 100 LEU A N 1
ATOM 764 C CA . LEU A 1 100 ? 20.044 9.626 -7.279 1.00 75.44 100 LEU A CA 1
ATOM 765 C C . LEU A 1 100 ? 19.204 8.893 -8.331 1.00 75.44 100 LEU A C 1
ATOM 767 O O . LEU A 1 100 ? 19.469 9.036 -9.524 1.00 75.44 100 LEU A O 1
ATOM 771 N N . TRP A 1 101 ? 18.180 8.153 -7.906 1.00 69.69 101 TRP A N 1
ATOM 772 C CA . TRP A 1 101 ? 17.220 7.507 -8.802 1.00 69.69 101 TRP A CA 1
ATOM 773 C C . TRP A 1 101 ? 16.325 8.522 -9.518 1.00 69.69 101 TRP A C 1
ATOM 775 O O . TRP A 1 101 ? 16.196 8.452 -10.735 1.00 69.69 101 TRP A O 1
ATOM 785 N N . PHE A 1 102 ? 15.792 9.527 -8.814 1.00 66.38 102 PHE A N 1
ATOM 786 C CA . PHE A 1 102 ? 14.963 10.568 -9.442 1.00 66.38 102 PHE A CA 1
ATOM 787 C C . PHE A 1 102 ? 15.731 11.479 -10.409 1.00 66.38 102 PHE A C 1
ATOM 789 O O . PHE A 1 102 ? 15.138 12.013 -11.344 1.00 66.38 102 PHE A O 1
ATOM 796 N N . ARG A 1 103 ? 17.046 11.652 -10.214 1.00 61.91 103 ARG A N 1
ATOM 797 C CA . ARG A 1 103 ? 17.914 12.377 -11.161 1.00 61.91 103 ARG A CA 1
ATOM 798 C C . ARG A 1 103 ? 18.192 11.594 -12.443 1.00 61.91 103 ARG A C 1
ATOM 800 O O . ARG A 1 103 ? 18.561 12.195 -13.446 1.00 61.91 103 ARG A O 1
ATOM 807 N N . ARG A 1 104 ? 18.035 10.268 -12.435 1.00 56.25 104 ARG A N 1
ATOM 808 C CA . ARG A 1 104 ? 18.101 9.444 -13.645 1.00 56.25 104 ARG A CA 1
ATOM 809 C C . ARG A 1 104 ? 16.734 9.455 -14.323 1.00 56.25 104 ARG A C 1
ATOM 811 O O . ARG A 1 104 ? 16.004 8.474 -14.259 1.00 56.25 104 ARG A O 1
ATOM 818 N N . ARG A 1 105 ? 16.371 10.5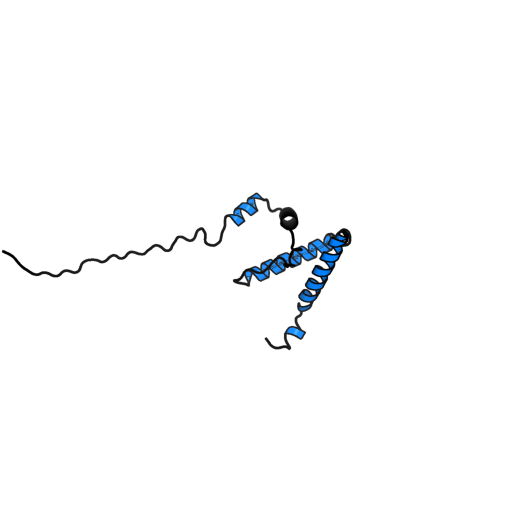57 -14.979 1.00 47.47 105 ARG A N 1
ATOM 819 C CA . ARG A 1 105 ? 15.253 10.532 -15.928 1.00 47.47 105 ARG A CA 1
ATOM 820 C C . ARG A 1 105 ? 15.688 9.745 -17.173 1.00 47.47 105 ARG A C 1
ATOM 822 O O . ARG A 1 105 ? 16.683 10.131 -17.793 1.00 47.47 105 ARG A O 1
ATOM 829 N N . PRO A 1 106 ? 14.985 8.670 -17.569 1.00 48.38 106 PRO A N 1
ATOM 830 C CA . PRO A 1 106 ? 15.171 8.084 -18.892 1.00 48.38 106 PRO A CA 1
ATOM 831 C C . PRO A 1 106 ? 14.865 9.160 -19.948 1.00 48.38 106 PRO A C 1
ATOM 833 O O . PRO A 1 106 ? 13.777 9.734 -19.935 1.00 48.38 106 PRO A O 1
ATOM 836 N N . GLY A 1 107 ? 15.845 9.478 -20.802 1.00 55.75 107 GLY A N 1
ATOM 837 C CA . GLY A 1 107 ? 15.724 10.445 -21.905 1.00 55.75 107 GLY A CA 1
ATOM 838 C C . GLY A 1 107 ? 16.289 11.857 -21.673 1.00 55.75 107 GLY A C 1
ATOM 839 O O . GLY A 1 107 ? 16.263 12.661 -22.597 1.00 55.75 107 GLY A O 1
ATOM 840 N N . GLU A 1 108 ? 16.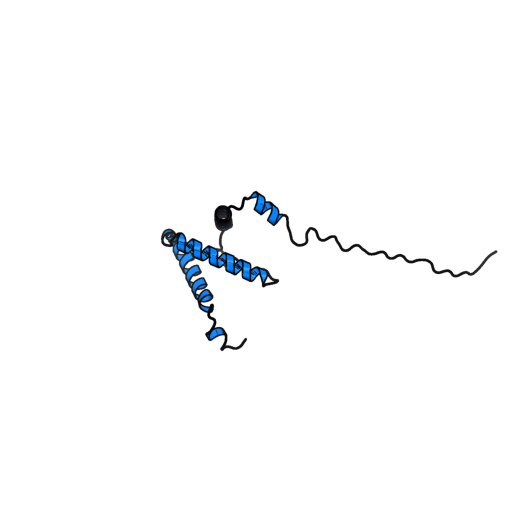821 12.198 -20.491 1.00 50.56 108 GLU A N 1
ATOM 841 C CA . GLU A 1 108 ? 17.373 13.553 -20.240 1.00 50.56 108 GLU A CA 1
ATOM 842 C C . GLU A 1 108 ? 18.875 13.685 -20.585 1.00 50.56 108 GLU A C 1
ATOM 844 O O . GLU A 1 108 ? 19.392 14.794 -20.668 1.00 50.56 108 GLU A O 1
ATOM 849 N N . ASN A 1 109 ? 19.567 12.566 -20.849 1.00 49.22 109 ASN A N 1
ATOM 850 C CA . ASN A 1 109 ? 20.987 12.522 -21.242 1.00 49.22 109 ASN A CA 1
ATOM 851 C C . ASN A 1 109 ? 21.229 11.874 -22.615 1.00 49.22 109 ASN A C 1
ATOM 853 O O . ASN A 1 109 ? 22.375 11.535 -22.915 1.00 49.22 109 ASN A O 1
ATOM 857 N N . ASP A 1 110 ? 20.195 11.669 -23.435 1.00 52.75 110 ASP A N 1
ATOM 858 C CA . ASP A 1 110 ? 20.442 11.241 -24.811 1.00 52.75 110 ASP A CA 1
ATOM 859 C C . ASP A 1 110 ? 21.117 12.403 -25.552 1.00 52.75 110 ASP A C 1
ATOM 861 O O . ASP A 1 110 ? 20.530 13.490 -25.638 1.00 52.75 110 ASP A O 1
ATOM 865 N N . PRO A 1 111 ? 22.356 12.237 -26.056 1.00 52.09 111 PRO A N 1
ATOM 866 C CA . PRO A 1 111 ? 22.924 13.226 -26.949 1.00 52.09 111 PRO A CA 1
ATOM 867 C C . PRO A 1 111 ? 21.974 13.338 -28.142 1.00 52.09 111 PRO A C 1
ATOM 869 O O . PRO A 1 111 ? 21.688 12.343 -28.810 1.00 52.09 111 PRO A O 1
ATOM 872 N N . MET A 1 112 ? 21.455 14.548 -28.372 1.00 57.50 112 MET A N 1
ATOM 873 C CA . MET A 1 112 ? 20.764 14.897 -29.613 1.00 57.50 112 MET A CA 1
ATOM 874 C C . MET A 1 112 ? 21.544 14.290 -30.786 1.00 57.50 112 MET A C 1
ATOM 876 O O . MET A 1 112 ? 22.770 14.423 -30.799 1.00 57.50 112 MET A O 1
ATOM 880 N N . PRO A 1 113 ? 20.887 13.607 -31.739 1.00 51.88 113 PRO A N 1
ATOM 881 C CA . PRO A 1 113 ? 21.597 13.027 -32.863 1.00 51.88 113 PRO A CA 1
ATOM 882 C C . PRO A 1 113 ? 22.337 14.150 -33.591 1.00 51.88 113 PRO A C 1
ATOM 884 O O . PRO A 1 113 ? 21.718 15.122 -34.025 1.00 51.88 113 PRO A O 1
ATOM 887 N N . ASP A 1 114 ? 23.664 14.015 -33.662 1.00 56.50 114 ASP A N 1
ATOM 888 C CA . ASP A 1 114 ? 24.547 14.906 -34.407 1.00 56.50 114 ASP A CA 1
ATOM 889 C C . ASP A 1 114 ? 23.968 15.121 -35.811 1.00 56.50 114 ASP A C 1
ATOM 891 O O . ASP A 1 114 ? 23.790 14.174 -36.585 1.00 56.50 114 ASP A O 1
ATOM 895 N N . GLU A 1 115 ? 23.679 16.378 -36.156 1.00 46.69 115 GLU A N 1
ATOM 896 C CA . GLU A 1 115 ? 23.387 16.771 -37.530 1.00 46.69 115 GLU A CA 1
ATOM 897 C C . GLU A 1 115 ? 24.636 16.499 -38.383 1.00 46.69 115 GLU A C 1
ATOM 899 O O . GLU A 1 115 ? 25.572 17.298 -38.469 1.00 46.69 115 GLU A O 1
ATOM 904 N N . HIS A 1 116 ? 24.674 15.328 -39.017 1.00 46.34 116 HIS A N 1
ATOM 905 C CA . HIS A 1 116 ? 25.712 14.975 -39.970 1.00 46.34 116 HIS A CA 1
ATOM 906 C C . HIS A 1 116 ? 25.698 15.929 -41.175 1.00 46.34 116 HIS A C 1
ATOM 908 O O . HIS A 1 116 ? 24.816 15.882 -42.029 1.00 46.34 116 HIS A O 1
ATOM 914 N N . HIS A 1 117 ? 26.740 16.762 -41.239 1.00 46.09 117 HIS A N 1
ATOM 915 C CA . HIS A 1 117 ? 27.495 17.173 -42.426 1.00 46.09 117 HIS A CA 1
ATOM 916 C C . HIS A 1 117 ? 26.790 17.036 -43.793 1.00 46.09 117 HIS A C 1
ATOM 918 O O . HIS A 1 117 ? 26.775 15.962 -44.396 1.00 46.09 117 HIS A O 1
ATOM 924 N N . HIS A 1 118 ? 26.396 18.170 -44.384 1.00 40.62 118 HIS A N 1
ATOM 925 C CA . HIS A 1 118 ? 26.309 18.289 -45.842 1.00 40.62 118 HIS A CA 1
ATOM 926 C C . HIS A 1 118 ? 27.550 19.011 -46.382 1.00 40.62 118 HIS A C 1
ATOM 928 O O . HIS A 1 118 ? 27.596 20.229 -46.542 1.00 40.62 118 HIS A O 1
ATOM 934 N N . THR A 1 119 ? 28.607 18.238 -46.618 1.00 49.72 119 THR A N 1
ATOM 935 C CA . THR A 1 119 ? 29.757 18.636 -47.433 1.00 49.72 119 THR A CA 1
ATOM 936 C C . THR A 1 119 ? 29.394 18.502 -48.911 1.00 49.72 119 THR A C 1
ATOM 938 O O . THR A 1 119 ? 29.520 17.429 -49.493 1.00 49.72 119 THR A O 1
ATOM 941 N N . THR A 1 120 ? 29.009 19.602 -49.562 1.00 40.12 120 THR A N 1
ATOM 942 C CA . THR A 1 120 ? 28.933 19.635 -51.032 1.00 40.12 120 THR A CA 1
ATOM 943 C C . THR A 1 120 ? 30.220 20.222 -51.597 1.00 40.12 120 THR A C 1
ATOM 945 O O . THR A 1 120 ? 30.456 21.429 -51.582 1.00 40.12 120 THR A O 1
ATOM 948 N N . ARG A 1 121 ? 31.079 19.328 -52.095 1.00 38.72 121 ARG A N 1
ATOM 949 C CA . ARG A 1 121 ? 32.296 19.640 -52.846 1.00 38.72 121 ARG A CA 1
ATOM 950 C C . ARG A 1 121 ? 31.949 19.843 -54.329 1.00 38.72 121 ARG A C 1
ATOM 952 O O . ARG A 1 121 ? 31.520 18.910 -54.987 1.00 38.72 121 ARG A O 1
ATOM 959 N N . VAL A 1 122 ? 32.181 21.070 -54.799 1.00 46.69 122 VAL A N 1
ATOM 960 C CA . VAL A 1 122 ? 32.665 21.517 -56.127 1.00 46.69 122 VAL A CA 1
ATOM 961 C C . VAL A 1 122 ? 32.212 20.731 -57.374 1.00 46.69 122 VAL A C 1
ATOM 963 O O . VAL A 1 122 ? 32.692 19.629 -57.627 1.00 46.69 122 VAL A O 1
ATOM 966 N N . ALA A 1 123 ? 31.441 21.395 -58.245 1.00 42.47 123 ALA A N 1
ATOM 967 C CA . ALA A 1 123 ? 31.336 21.064 -59.667 1.00 42.47 123 ALA A CA 1
ATOM 968 C C . ALA A 1 123 ? 31.997 22.165 -60.518 1.00 42.47 123 ALA A C 1
ATOM 970 O O . ALA A 1 123 ? 31.636 23.339 -60.469 1.00 42.47 123 ALA A O 1
ATOM 971 N N . THR A 1 124 ? 33.010 21.753 -61.266 1.00 46.25 124 THR A N 1
ATOM 972 C CA . THR A 1 124 ? 33.752 22.459 -62.315 1.00 46.25 124 THR A CA 1
ATOM 973 C C . THR A 1 124 ? 32.863 22.731 -63.541 1.00 46.25 124 THR A C 1
ATOM 975 O O . THR A 1 124 ? 32.117 21.841 -63.938 1.00 46.25 124 THR A O 1
ATOM 978 N N . GLY A 1 125 ? 32.988 23.893 -64.209 1.00 36.28 125 GLY A N 1
ATOM 979 C CA . GLY A 1 125 ? 32.354 24.107 -65.527 1.00 36.28 125 GLY A CA 1
ATOM 980 C C . GLY A 1 125 ? 32.276 25.547 -66.068 1.00 36.28 125 GLY A C 1
ATOM 981 O O . GLY A 1 125 ? 31.223 26.161 -66.040 1.00 36.28 125 GLY A O 1
ATOM 982 N N . ASN A 1 126 ? 33.409 26.047 -66.564 1.00 41.78 126 ASN A N 1
ATOM 983 C CA . ASN A 1 126 ? 33.667 27.067 -67.605 1.00 41.78 126 ASN A CA 1
ATOM 984 C C . ASN A 1 126 ? 32.498 27.594 -68.504 1.00 41.78 126 ASN A C 1
ATOM 986 O O . ASN A 1 126 ? 31.813 26.769 -69.101 1.00 41.78 126 ASN A O 1
ATOM 990 N N . ALA A 1 127 ? 32.390 28.928 -68.728 1.00 42.47 127 ALA A N 1
ATOM 991 C CA . ALA A 1 127 ? 32.419 29.608 -70.059 1.00 42.47 127 ALA A CA 1
ATOM 992 C C . ALA A 1 127 ? 31.883 31.077 -70.085 1.00 42.47 127 ALA A C 1
ATOM 994 O O . ALA A 1 127 ? 30.724 31.309 -69.765 1.00 42.47 127 ALA A O 1
ATOM 995 N N . GLY A 1 128 ? 32.702 32.013 -70.616 1.00 39.16 128 GLY A N 1
ATOM 996 C CA . GLY A 1 128 ? 32.327 33.266 -71.334 1.00 39.16 128 GLY A CA 1
ATOM 997 C C . GLY A 1 128 ? 31.788 34.447 -70.498 1.00 39.16 128 GLY A C 1
ATOM 998 O O . GLY A 1 128 ? 31.028 34.246 -69.572 1.00 39.16 128 GLY A O 1
ATOM 999 N N . SER A 1 129 ? 32.068 35.731 -70.747 1.00 39.00 129 SER A N 1
ATOM 1000 C CA . SER A 1 129 ? 32.593 36.426 -71.923 1.00 39.00 129 SER A CA 1
ATOM 1001 C C . SER A 1 129 ? 33.121 37.822 -71.524 1.00 39.00 129 SER A C 1
ATOM 1003 O O . SER A 1 129 ? 32.662 38.416 -70.552 1.00 39.00 129 SER A O 1
ATOM 1005 N N . LYS A 1 130 ? 34.096 38.310 -72.296 1.00 37.12 130 LYS A N 1
ATOM 1006 C CA . LYS A 1 130 ? 34.825 39.593 -72.195 1.00 37.12 130 LYS A CA 1
ATOM 1007 C C . LYS A 1 130 ? 34.008 40.773 -72.780 1.00 37.12 130 LYS A C 1
ATOM 1009 O O . LYS A 1 130 ? 32.984 40.508 -73.416 1.00 37.12 130 LYS A O 1
ATOM 1014 N N . PRO A 1 131 ? 34.430 42.041 -72.595 1.00 56.81 131 PRO A N 1
ATOM 1015 C CA . PRO A 1 131 ? 35.493 42.637 -73.432 1.00 56.81 131 PRO A CA 1
ATOM 1016 C C . PRO A 1 131 ? 36.748 43.108 -72.679 1.00 56.81 131 PRO A C 1
ATOM 1018 O O . PRO A 1 131 ? 36.620 43.630 -71.553 1.00 56.81 131 PRO A O 1
#

Radius of gyration: 28.45 Å; chains: 1; bounding box: 50×65×88 Å

Sequence (131 aa):
MSSSDRANDEFGWIDRYAADLHRSAKELVEKGEAARVSDEALAQIITAAVRLYYAKSELEDRPVPAIVQEGPETVTATEMLVAVSEMLRDVHLGPMELGLWFRRRPGENDPMPDEHHHTTRVATGNAGSKP

Foldseek 3Di:
DDPVVQVPDPCNVVVVVVVVCVVVCVVCVVVVNNVVDDPVNVVVVVVVLVVVLVVVCVVDPDDDDSWDDDDPPTQDPVNVVVVVVVVCVVVPHDPVNVVVVVVPDVPPPDPDPPPDDDDDDDDDDDDDDDD